Protein AF-A0A3Q8SU80-F1 (afdb_monomer_lite)

Foldseek 3Di:
DVPVVVVVLLVVLVVVVVCCVVVCVLVVVLVVLLPPDPDLLVSLCCQQQNVLLVSQQRNNDCPSLVSSLVSNVVSPDDSVLSSVSNVLNCPLSNCCHPNNVNLVVVCVVVVHDSQVSLLVVLVVCLVSLLVSSLVSQCSSPVHNCSCVPCVVVSNVSSVVSNDRD

pLDDT: mean 81.79, std 7.04, range [54.66, 92.94]

Sequence (165 aa):
MGIWPIMFVIVMALFAYNVTTESGGMKIIQDMLATISTDKRIIVLIIAWGFGGFLESIAGFGTAVAIAAGILIAFGLDPIRASVISLIANTTATAFGAIGLPILTLAEVTNLKQENLSFIVTLQLFVLVLLVPFILVILTEGSIKVVKGVGLITLMSDLAWLFPR

Secondary structure (DSSP, 8-state):
--HHHHHHHHHHHHHHHHHHHHTSHHHHHHHHHHHS-S-HHHHHIIIIIIIHHHHHHHT-TTHHHHHHHHHHHHTT--HHHHHHHHHHHHHHHGGGHHHHHHHHHHHHHHT--HHHHHHHHHHHHHHHHHHHHHHHHHHHHT-GGGGTTTHHHHHHHHHHHHS--

Radius of gyration: 16.75 Å; chains: 1; bounding box: 52×25×42 Å

InterPro domains:
  IPR003804 L-lactate permease [PF02652] (1-159)
  IPR003804 L-lactate permease [PTHR30003] (2-150)

Organism: Lactobacillus helveticus (NCBI:txid1587)

Structure (mmCIF, N/CA/C/O backbone):
data_AF-A0A3Q8SU80-F1
#
_entry.id   AF-A0A3Q8SU80-F1
#
loop_
_atom_site.group_PDB
_atom_site.id
_atom_site.type_symbol
_atom_site.label_atom_id
_atom_site.label_alt_id
_atom_site.label_comp_id
_atom_site.label_asym_id
_atom_site.label_entity_id
_atom_site.label_seq_id
_atom_site.pdbx_PDB_ins_code
_atom_site.Cartn_x
_atom_site.Cartn_y
_atom_site.Cartn_z
_atom_site.occupancy
_atom_site.B_iso_or_equiv
_atom_site.auth_seq_id
_atom_site.auth_comp_id
_atom_site.auth_asym_id
_atom_site.auth_atom_id
_atom_site.pdbx_PDB_model_num
ATOM 1 N N . MET A 1 1 ? 28.372 -5.340 -11.202 1.00 58.69 1 MET A N 1
ATOM 2 C CA . MET A 1 1 ? 28.303 -3.879 -10.965 1.00 58.69 1 MET A CA 1
ATOM 3 C C . MET A 1 1 ? 26.919 -3.371 -10.525 1.00 58.69 1 MET A C 1
ATOM 5 O O . MET A 1 1 ? 26.827 -2.206 -10.177 1.00 58.69 1 MET A O 1
ATOM 9 N N . GLY A 1 2 ? 25.868 -4.207 -10.439 1.00 69.56 2 GLY A N 1
ATOM 10 C CA . GLY A 1 2 ? 24.527 -3.757 -10.010 1.00 69.56 2 GLY A CA 1
ATOM 11 C C . GLY A 1 2 ? 24.296 -3.633 -8.495 1.00 69.56 2 GLY A C 1
ATOM 12 O O . GLY A 1 2 ? 23.437 -2.869 -8.079 1.00 69.56 2 GLY A O 1
ATOM 13 N N . ILE A 1 3 ? 25.079 -4.325 -7.657 1.00 81.19 3 ILE A N 1
ATOM 14 C CA . ILE A 1 3 ? 24.875 -4.328 -6.193 1.00 81.19 3 ILE A CA 1
ATOM 15 C C . ILE A 1 3 ? 25.049 -2.928 -5.593 1.00 81.19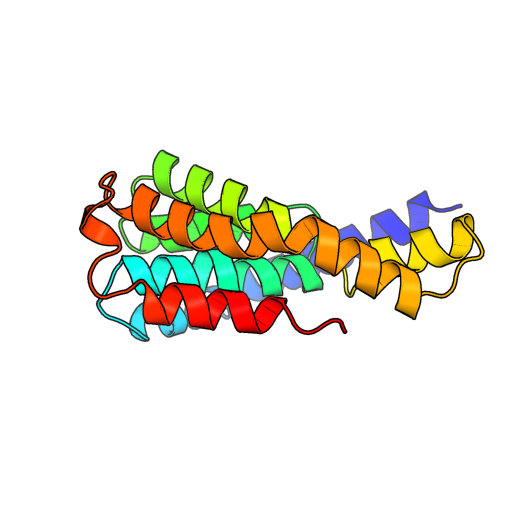 3 ILE A C 1
ATOM 17 O O . ILE A 1 3 ? 24.269 -2.528 -4.740 1.00 81.19 3 ILE A O 1
ATOM 21 N N . TRP A 1 4 ? 26.044 -2.166 -6.052 1.00 84.94 4 TRP A N 1
ATOM 22 C CA . TRP A 1 4 ? 26.344 -0.847 -5.493 1.00 84.94 4 TRP A CA 1
ATOM 23 C C . TRP A 1 4 ? 25.210 0.176 -5.717 1.00 84.94 4 TRP A C 1
ATOM 25 O O . TRP A 1 4 ? 24.750 0.749 -4.729 1.00 84.94 4 TRP A O 1
ATOM 35 N N . PRO A 1 5 ? 24.672 0.356 -6.944 1.00 80.50 5 PRO A N 1
ATOM 36 C CA . PRO A 1 5 ? 23.481 1.180 -7.166 1.00 80.50 5 PRO A CA 1
ATOM 37 C C . PRO A 1 5 ? 22.253 0.719 -6.374 1.00 80.50 5 PRO A C 1
ATOM 39 O O . PRO A 1 5 ? 21.581 1.547 -5.767 1.00 80.50 5 PRO A O 1
ATOM 42 N N . ILE A 1 6 ? 21.979 -0.592 -6.335 1.00 80.62 6 ILE A N 1
ATOM 43 C CA . ILE A 1 6 ? 20.806 -1.141 -5.635 1.00 80.62 6 ILE A CA 1
ATOM 44 C C . ILE A 1 6 ? 20.889 -0.853 -4.133 1.00 80.62 6 ILE A C 1
ATOM 46 O O . ILE A 1 6 ? 19.939 -0.337 -3.549 1.00 80.62 6 ILE A O 1
ATOM 50 N N . MET A 1 7 ? 22.042 -1.122 -3.515 1.00 83.12 7 MET A N 1
ATOM 51 C CA . MET A 1 7 ? 22.261 -0.837 -2.096 1.00 83.12 7 MET A CA 1
ATOM 52 C C . MET A 1 7 ? 22.117 0.655 -1.795 1.00 83.12 7 MET A C 1
ATOM 54 O O . MET A 1 7 ? 21.517 1.015 -0.786 1.00 83.12 7 MET A O 1
ATOM 58 N N . PHE A 1 8 ? 22.614 1.528 -2.673 1.00 84.44 8 PHE A N 1
ATOM 59 C CA . PHE A 1 8 ? 22.501 2.972 -2.486 1.00 84.44 8 PHE A CA 1
ATOM 60 C C . PHE A 1 8 ? 21.045 3.454 -2.560 1.00 84.44 8 PHE A C 1
ATOM 62 O O . PHE A 1 8 ? 20.621 4.226 -1.703 1.00 84.44 8 PHE A O 1
ATOM 69 N N . VAL A 1 9 ? 20.258 2.957 -3.523 1.00 79.25 9 VAL A N 1
ATOM 70 C CA . VAL A 1 9 ? 18.825 3.281 -3.643 1.00 79.25 9 VAL A CA 1
ATOM 71 C C . VAL A 1 9 ? 18.052 2.810 -2.411 1.00 79.25 9 VAL A C 1
ATOM 73 O O . VAL A 1 9 ? 17.302 3.596 -1.839 1.00 79.25 9 VAL A O 1
ATOM 76 N N . ILE A 1 10 ? 18.279 1.574 -1.954 1.00 79.50 10 ILE A N 1
ATOM 77 C CA . ILE A 1 10 ? 17.609 1.028 -0.762 1.00 79.50 10 ILE A CA 1
ATOM 78 C C . ILE A 1 10 ? 17.954 1.857 0.482 1.00 79.50 10 ILE A C 1
ATOM 80 O O . ILE A 1 10 ? 17.061 2.239 1.235 1.00 79.50 10 ILE A O 1
ATOM 84 N N . VAL A 1 11 ? 19.235 2.178 0.691 1.00 84.50 11 VAL A N 1
ATOM 85 C CA . VAL A 1 11 ? 19.674 2.971 1.851 1.00 84.50 11 VAL A CA 1
ATOM 86 C C . VAL A 1 11 ? 19.080 4.378 1.813 1.00 84.50 11 VAL A C 1
ATOM 88 O O . VAL A 1 11 ? 18.591 4.847 2.837 1.00 84.50 11 VAL A O 1
ATOM 91 N N . MET A 1 12 ? 19.074 5.042 0.654 1.00 85.94 12 MET A N 1
ATOM 92 C CA . MET A 1 12 ? 18.498 6.384 0.520 1.00 85.94 12 MET A CA 1
ATOM 93 C C . MET A 1 12 ? 16.976 6.383 0.702 1.00 85.94 12 MET A C 1
ATOM 95 O O . MET A 1 12 ? 16.448 7.280 1.359 1.00 85.94 12 MET A O 1
ATOM 99 N N . ALA A 1 13 ? 16.274 5.366 0.193 1.00 77.00 13 ALA A N 1
ATOM 100 C CA . ALA A 1 13 ? 14.835 5.206 0.389 1.00 77.00 13 ALA A CA 1
ATOM 101 C C . ALA A 1 13 ? 14.486 4.980 1.870 1.00 77.00 13 ALA A C 1
ATOM 103 O O . ALA A 1 13 ? 13.622 5.671 2.412 1.00 77.00 13 ALA A O 1
ATOM 104 N N . LEU A 1 14 ? 15.204 4.079 2.553 1.00 80.00 14 LEU A N 1
ATOM 105 C CA . LEU A 1 14 ? 15.028 3.833 3.989 1.00 80.00 14 LEU A CA 1
ATOM 106 C C . LEU A 1 14 ? 15.397 5.058 4.829 1.00 80.00 14 LEU A C 1
ATOM 108 O O . LEU A 1 14 ? 14.719 5.357 5.808 1.00 80.00 14 LEU A O 1
ATOM 112 N N . PHE A 1 15 ? 16.442 5.791 4.446 1.00 85.25 15 PHE A N 1
ATOM 113 C CA . PHE A 1 15 ? 16.822 7.033 5.110 1.00 85.25 15 PHE A CA 1
ATOM 114 C C . PHE A 1 15 ? 15.719 8.091 4.990 1.00 85.25 15 PHE A C 1
ATOM 116 O O . PHE A 1 15 ? 15.265 8.610 6.007 1.00 85.25 15 PHE A O 1
ATOM 123 N N . ALA A 1 16 ? 15.238 8.369 3.774 1.00 81.88 16 ALA A N 1
ATOM 124 C CA . ALA A 1 16 ? 14.153 9.323 3.546 1.00 81.88 16 ALA A CA 1
ATOM 125 C C . ALA A 1 16 ? 12.873 8.918 4.296 1.00 81.88 16 ALA A C 1
ATOM 127 O O . ALA A 1 16 ? 12.209 9.763 4.903 1.00 81.88 16 ALA A O 1
ATOM 128 N N . TYR A 1 17 ? 12.561 7.620 4.317 1.00 75.25 17 TYR A N 1
ATOM 129 C CA . TYR A 1 17 ? 11.449 7.074 5.085 1.00 75.25 17 TYR A CA 1
ATOM 130 C C . TYR A 1 17 ? 11.612 7.299 6.594 1.00 75.25 17 TYR A C 1
ATOM 132 O O . TYR A 1 17 ? 10.704 7.838 7.233 1.00 75.25 17 TYR A O 1
ATOM 140 N N . ASN A 1 18 ? 12.763 6.936 7.163 1.00 81.00 18 ASN A N 1
ATOM 141 C CA . ASN A 1 18 ? 13.022 7.094 8.592 1.00 81.00 18 ASN A CA 1
ATOM 142 C C . ASN A 1 18 ? 12.977 8.572 8.991 1.00 81.00 18 ASN A C 1
ATOM 144 O O . ASN A 1 18 ? 12.332 8.911 9.974 1.00 81.00 18 ASN A O 1
ATOM 148 N N . VAL A 1 19 ? 13.551 9.470 8.187 1.00 86.88 19 VAL A N 1
ATOM 149 C CA . VAL A 1 19 ? 13.472 10.921 8.423 1.00 86.88 19 VAL A CA 1
ATOM 150 C C . VAL A 1 19 ? 12.023 11.415 8.391 1.00 86.88 19 VAL A C 1
ATOM 152 O O . VAL A 1 19 ? 11.608 12.177 9.264 1.00 86.88 19 VAL A O 1
ATOM 155 N N . THR A 1 20 ? 11.220 10.970 7.423 1.00 79.75 20 THR A N 1
ATOM 156 C CA . THR A 1 20 ? 9.795 11.348 7.320 1.00 79.75 20 THR A CA 1
ATOM 157 C C . THR A 1 20 ? 8.961 10.788 8.480 1.00 79.75 20 THR A C 1
ATOM 159 O O . THR A 1 20 ? 7.971 11.394 8.896 1.00 79.75 20 THR A O 1
ATOM 162 N N . THR A 1 21 ? 9.367 9.644 9.027 1.00 78.81 21 THR A N 1
ATOM 163 C CA . THR A 1 21 ? 8.713 9.004 10.174 1.00 78.81 21 THR A CA 1
ATOM 164 C C . THR A 1 21 ? 9.076 9.706 11.482 1.00 78.81 21 THR A C 1
ATOM 166 O O . THR A 1 21 ? 8.180 10.117 12.216 1.00 78.81 21 THR A O 1
ATOM 169 N N . GLU A 1 22 ? 10.367 9.931 11.732 1.00 84.75 22 GLU A N 1
ATOM 170 C CA . GLU A 1 22 ? 10.882 10.599 12.936 1.00 84.75 22 GLU A CA 1
ATOM 171 C C . GLU A 1 22 ? 10.489 12.083 13.002 1.00 84.75 22 GLU A C 1
ATOM 173 O O . GLU A 1 22 ? 10.208 12.610 14.074 1.00 84.75 22 GLU A O 1
ATOM 178 N N . SER A 1 23 ? 10.381 12.764 11.855 1.00 87.81 23 SER A N 1
ATOM 179 C CA . SER A 1 23 ? 9.853 14.138 11.790 1.00 87.81 23 SER A CA 1
ATOM 180 C C . SER A 1 23 ? 8.350 14.240 12.086 1.00 87.81 23 SER A C 1
ATOM 182 O O . SER A 1 23 ? 7.818 15.346 12.173 1.00 87.81 23 SER A O 1
ATOM 184 N N . GLY A 1 24 ? 7.641 13.112 12.207 1.00 83.06 24 GLY A N 1
ATOM 185 C CA . GLY A 1 24 ? 6.194 13.065 12.416 1.00 83.06 24 GLY A CA 1
ATOM 186 C C . GLY A 1 24 ? 5.361 13.356 11.162 1.00 83.06 24 GLY A C 1
ATOM 187 O O . GLY A 1 24 ? 4.141 13.196 11.201 1.00 83.06 24 GLY A O 1
ATOM 188 N N . GLY A 1 25 ? 5.986 13.717 10.034 1.00 83.56 25 GLY A N 1
ATOM 189 C CA . GLY A 1 25 ? 5.289 14.002 8.775 1.00 83.56 25 GLY A CA 1
ATOM 190 C C . GLY A 1 25 ? 4.482 12.806 8.271 1.00 83.56 25 GLY A C 1
ATOM 191 O O . GLY A 1 25 ? 3.337 12.965 7.850 1.00 83.56 25 GLY A O 1
ATOM 192 N N . MET A 1 26 ? 5.033 11.595 8.412 1.00 77.19 26 MET A N 1
ATOM 193 C CA . MET A 1 26 ? 4.313 10.363 8.096 1.00 77.19 26 MET A CA 1
ATOM 194 C C . MET A 1 26 ? 3.029 10.249 8.927 1.00 77.19 26 MET A C 1
ATOM 196 O O . MET A 1 26 ? 1.970 10.001 8.367 1.00 77.19 26 MET A O 1
ATOM 200 N N . LYS A 1 27 ? 3.080 10.514 10.237 1.00 76.25 27 LYS A N 1
ATOM 201 C CA . LYS A 1 27 ? 1.903 10.439 11.116 1.00 76.25 27 LYS A CA 1
ATOM 202 C C . LYS A 1 27 ? 0.813 11.440 10.723 1.00 76.25 27 LYS A C 1
ATOM 204 O O . LYS A 1 27 ? -0.356 11.081 10.688 1.00 76.25 27 LYS A O 1
ATOM 209 N N . ILE A 1 28 ? 1.196 12.653 10.327 1.00 85.19 28 ILE A N 1
ATOM 210 C CA . ILE A 1 28 ? 0.251 13.661 9.825 1.00 85.19 28 ILE A CA 1
ATOM 211 C C . ILE A 1 28 ? -0.457 13.161 8.555 1.00 85.19 28 ILE A C 1
ATOM 213 O O . ILE A 1 28 ? -1.674 13.288 8.446 1.00 85.19 28 ILE A O 1
ATOM 217 N N . ILE A 1 29 ? 0.272 12.552 7.610 1.00 81.44 29 ILE A N 1
ATOM 218 C CA . ILE A 1 29 ? -0.326 11.958 6.400 1.00 81.44 29 ILE A CA 1
ATOM 219 C C . ILE A 1 29 ? -1.317 10.852 6.778 1.00 81.44 29 ILE A C 1
ATOM 221 O O . ILE A 1 29 ? -2.417 10.802 6.234 1.00 81.44 29 ILE A O 1
ATOM 225 N N . GLN A 1 30 ? -0.953 9.997 7.733 1.00 73.44 30 GLN A N 1
ATOM 226 C CA . GLN A 1 30 ? -1.809 8.911 8.208 1.00 73.44 30 GLN A CA 1
ATOM 227 C C . GLN A 1 30 ? -3.108 9.434 8.827 1.00 73.44 30 GLN A C 1
ATOM 229 O O . GLN A 1 30 ? -4.187 8.983 8.443 1.00 73.44 30 GLN A O 1
ATOM 234 N N . ASP A 1 31 ? -3.013 10.419 9.720 1.00 78.75 31 ASP A N 1
ATOM 235 C CA . ASP A 1 31 ? -4.165 11.028 10.389 1.00 78.75 31 ASP A CA 1
ATOM 236 C C . ASP A 1 31 ? -5.073 11.761 9.383 1.00 78.75 31 ASP A C 1
ATOM 238 O O . ASP A 1 31 ? -6.303 11.682 9.459 1.00 78.75 31 ASP A O 1
ATOM 242 N N . MET A 1 32 ? -4.487 12.417 8.374 1.00 85.44 32 MET A N 1
ATOM 243 C CA . MET A 1 32 ? -5.254 13.019 7.280 1.00 85.44 32 MET A CA 1
ATOM 244 C C . MET A 1 32 ? -5.999 11.961 6.460 1.00 85.44 32 MET A C 1
ATOM 246 O O . MET A 1 32 ? -7.186 12.127 6.206 1.00 85.44 32 MET A O 1
ATOM 250 N N . LEU A 1 33 ? -5.355 10.854 6.080 1.00 80.94 33 LEU A N 1
ATOM 251 C CA . LEU A 1 33 ? -6.008 9.789 5.306 1.00 80.94 33 LEU A CA 1
ATOM 252 C C . LEU A 1 33 ? -7.118 9.089 6.104 1.00 80.94 33 LEU A C 1
ATOM 254 O O . LEU A 1 33 ? -8.166 8.758 5.547 1.00 80.94 33 LEU A O 1
ATOM 258 N N . ALA A 1 34 ? -6.915 8.913 7.410 1.00 71.94 34 ALA A N 1
ATOM 259 C CA . ALA A 1 34 ? -7.885 8.311 8.320 1.00 71.94 34 ALA A CA 1
ATOM 260 C C . ALA A 1 34 ? -9.143 9.172 8.537 1.00 71.94 34 ALA A C 1
ATOM 262 O O . ALA A 1 34 ? -10.184 8.640 8.913 1.00 71.94 34 ALA A O 1
ATOM 263 N N . THR A 1 35 ? -9.075 10.484 8.286 1.00 79.56 35 THR A N 1
ATOM 264 C CA . THR A 1 35 ? -10.210 11.412 8.452 1.00 79.56 35 THR A CA 1
ATOM 265 C C . THR A 1 35 ? -11.026 11.635 7.174 1.00 79.56 35 THR A C 1
ATOM 267 O O . THR A 1 35 ? -12.089 12.250 7.238 1.00 79.56 35 THR A O 1
ATOM 270 N N . ILE A 1 36 ? -10.594 11.099 6.023 1.00 84.31 36 ILE A N 1
ATOM 271 C CA . ILE A 1 36 ? -11.288 11.266 4.728 1.00 84.31 36 ILE A CA 1
ATOM 272 C C . ILE A 1 36 ? -12.671 10.602 4.716 1.00 84.31 36 ILE A C 1
ATOM 274 O O . ILE A 1 36 ? -13.587 11.072 4.040 1.00 84.31 36 ILE A O 1
ATOM 278 N N . SER A 1 37 ? -12.838 9.494 5.435 1.00 83.44 37 SER A N 1
ATOM 279 C CA . SER A 1 37 ? -14.097 8.755 5.479 1.00 83.44 37 SER A CA 1
ATOM 280 C C . SER A 1 37 ? -14.366 8.229 6.881 1.00 83.44 37 SER A C 1
ATOM 282 O O . SER A 1 37 ? -13.454 8.058 7.680 1.00 83.44 37 SER A O 1
ATOM 284 N N . THR A 1 38 ? -15.633 7.952 7.174 1.00 79.62 38 THR A N 1
ATOM 285 C CA . THR A 1 38 ? -16.058 7.240 8.386 1.00 79.62 38 THR A CA 1
ATOM 286 C C . THR A 1 38 ? -16.238 5.740 8.141 1.00 79.62 38 THR A C 1
ATOM 288 O O . THR A 1 38 ? -16.372 4.968 9.091 1.00 79.62 38 THR A O 1
ATOM 291 N N . ASP A 1 39 ? -16.230 5.306 6.877 1.00 83.75 39 ASP A N 1
ATOM 292 C CA . ASP A 1 39 ? -16.430 3.913 6.494 1.00 83.75 39 ASP A CA 1
ATOM 293 C C . ASP A 1 39 ? -15.096 3.156 6.453 1.00 83.75 39 ASP A C 1
ATOM 295 O O . ASP A 1 39 ? -14.226 3.434 5.623 1.00 83.75 39 ASP A O 1
ATOM 299 N N . LYS A 1 40 ? -14.960 2.140 7.316 1.00 82.12 40 LYS A N 1
ATOM 300 C CA . LYS A 1 40 ? -13.766 1.280 7.402 1.00 82.12 40 LYS A CA 1
ATOM 301 C C . LYS A 1 40 ? -13.379 0.662 6.057 1.00 82.12 40 LYS A C 1
ATOM 303 O O . LYS A 1 40 ? -12.193 0.489 5.790 1.00 82.12 40 LYS A O 1
ATOM 308 N N . ARG A 1 41 ? -14.354 0.357 5.198 1.00 85.94 41 ARG A N 1
ATOM 309 C CA . ARG A 1 41 ? -14.136 -0.258 3.878 1.00 85.94 41 ARG A CA 1
ATOM 310 C C . ARG A 1 41 ? -13.439 0.713 2.935 1.00 85.94 41 ARG A C 1
ATOM 312 O O . ARG A 1 41 ? -12.489 0.345 2.252 1.00 85.94 41 ARG A O 1
ATOM 319 N N . ILE A 1 42 ? -13.894 1.964 2.930 1.00 85.81 42 ILE A N 1
ATOM 320 C CA . ILE A 1 42 ? -13.318 3.028 2.103 1.00 85.81 42 ILE A CA 1
ATOM 321 C C . ILE A 1 42 ? -11.915 3.371 2.609 1.00 85.81 42 ILE A C 1
ATOM 323 O O . ILE A 1 42 ? -11.003 3.545 1.811 1.00 85.81 42 ILE A O 1
ATOM 327 N N . ILE A 1 43 ? -11.713 3.385 3.925 1.00 87.94 43 ILE A N 1
ATOM 328 C CA . ILE A 1 43 ? -10.409 3.653 4.545 1.00 87.94 43 ILE A CA 1
ATOM 329 C C . ILE A 1 43 ? -9.386 2.571 4.193 1.00 87.94 43 ILE A C 1
ATOM 331 O O . ILE A 1 43 ? -8.251 2.896 3.852 1.00 87.94 43 ILE A O 1
ATOM 335 N N . VAL A 1 44 ? -9.794 1.298 4.182 1.00 89.62 44 VAL A N 1
ATOM 336 C CA . VAL A 1 44 ? -8.949 0.199 3.694 1.00 89.62 44 VAL A CA 1
ATOM 337 C C . VAL A 1 44 ? -8.541 0.412 2.237 1.00 89.62 44 VAL A C 1
ATOM 339 O O . VAL A 1 44 ? -7.368 0.245 1.914 1.00 89.62 44 VAL A O 1
ATOM 342 N N . LEU A 1 45 ? -9.460 0.832 1.365 1.00 89.88 45 LEU A N 1
ATOM 343 C CA . LEU A 1 45 ? -9.128 1.139 -0.030 1.00 89.88 45 LEU A CA 1
ATOM 344 C C . LEU A 1 45 ? -8.182 2.345 -0.139 1.00 89.88 45 LEU A C 1
ATOM 346 O O . LEU A 1 45 ? -7.192 2.296 -0.861 1.00 89.88 45 LEU A O 1
ATOM 350 N N . ILE A 1 46 ? -8.426 3.416 0.611 1.00 89.12 46 ILE A N 1
ATOM 351 C CA . ILE A 1 46 ? -7.565 4.604 0.584 1.00 89.12 46 ILE A CA 1
ATOM 352 C C . ILE A 1 46 ? -6.148 4.260 1.059 1.00 89.12 46 ILE A C 1
ATOM 354 O O . ILE A 1 46 ? -5.181 4.657 0.413 1.00 89.12 46 ILE A O 1
ATOM 358 N N . ILE A 1 47 ? -6.015 3.513 2.157 1.00 90.06 47 ILE A N 1
ATOM 359 C CA . ILE A 1 47 ? -4.719 3.233 2.784 1.00 90.06 47 ILE A CA 1
ATOM 360 C C . ILE A 1 47 ? -3.995 2.077 2.100 1.00 90.06 47 ILE A C 1
ATOM 362 O O . ILE A 1 47 ? -2.856 2.245 1.681 1.00 90.06 47 ILE A O 1
ATOM 366 N N . ALA A 1 48 ? -4.612 0.900 2.000 1.00 90.12 48 ALA A N 1
ATOM 367 C CA . ALA A 1 48 ? -3.922 -0.288 1.503 1.00 90.12 48 ALA A CA 1
ATOM 368 C C . ALA A 1 48 ? -3.784 -0.273 -0.021 1.00 90.12 48 ALA A C 1
ATOM 370 O O . ALA A 1 48 ? -2.723 -0.608 -0.539 1.00 90.12 48 ALA A O 1
ATOM 371 N N . TRP A 1 49 ? -4.835 0.138 -0.737 1.00 89.88 49 TRP A N 1
ATOM 372 C CA . TRP A 1 49 ? -4.845 0.118 -2.200 1.00 89.88 49 TRP A CA 1
ATOM 373 C C . TRP A 1 49 ? -4.253 1.393 -2.810 1.00 89.88 49 TRP A C 1
ATOM 375 O O . TRP A 1 49 ? -3.339 1.325 -3.628 1.00 89.88 49 TRP A O 1
ATOM 385 N N . GLY A 1 50 ? -4.732 2.565 -2.388 1.00 87.75 50 GLY A N 1
ATOM 386 C CA . GLY A 1 50 ? -4.272 3.852 -2.914 1.00 87.75 50 GLY A CA 1
ATOM 387 C C . GLY A 1 50 ? -2.889 4.249 -2.394 1.00 87.75 50 GLY A C 1
ATOM 388 O O . GLY A 1 50 ? -1.910 4.282 -3.139 1.00 87.75 50 GLY A O 1
ATOM 389 N N . PHE A 1 51 ? -2.807 4.558 -1.100 1.00 87.56 51 PHE A N 1
ATOM 390 C CA . PHE A 1 51 ? -1.586 5.042 -0.459 1.00 87.56 51 PHE A CA 1
ATOM 391 C C . PHE A 1 51 ? -0.482 3.979 -0.424 1.00 87.56 51 PHE A C 1
ATOM 393 O O . PHE A 1 51 ? 0.674 4.293 -0.694 1.00 87.56 51 PHE A O 1
ATOM 400 N N . GLY A 1 52 ? -0.835 2.717 -0.170 1.00 88.50 52 GLY A N 1
ATOM 401 C 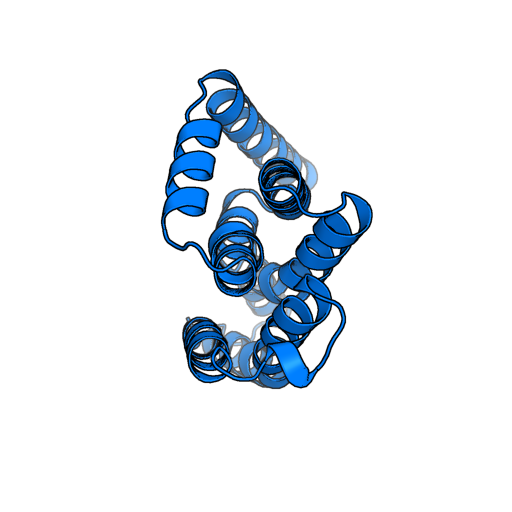CA . GLY A 1 52 ? 0.086 1.584 -0.228 1.00 88.50 52 GLY A CA 1
ATOM 402 C C . GLY A 1 52 ? 0.718 1.429 -1.612 1.00 88.50 52 GLY A C 1
ATOM 403 O O . GLY A 1 52 ? 1.940 1.373 -1.718 1.00 88.50 52 GLY A O 1
ATOM 404 N N . GLY A 1 53 ? -0.078 1.465 -2.685 1.00 86.75 53 GLY A N 1
ATOM 405 C CA . GLY A 1 53 ? 0.452 1.400 -4.051 1.00 86.75 53 GLY A CA 1
ATOM 406 C C . GLY A 1 53 ? 1.336 2.597 -4.426 1.00 86.75 53 GLY A C 1
ATOM 407 O O . GLY A 1 53 ? 2.373 2.436 -5.077 1.00 86.75 53 GLY A O 1
ATOM 408 N N . PHE A 1 54 ? 0.978 3.797 -3.962 1.00 85.25 54 PHE A N 1
ATOM 409 C CA . PHE A 1 54 ? 1.814 4.992 -4.104 1.00 85.25 54 PHE A CA 1
ATOM 410 C C . PHE A 1 54 ? 3.162 4.841 -3.385 1.00 85.25 54 PHE A C 1
ATOM 412 O O . PHE A 1 54 ? 4.211 5.105 -3.974 1.00 85.25 54 PHE A O 1
ATOM 419 N N . LEU A 1 55 ? 3.153 4.370 -2.136 1.00 83.94 55 LEU A N 1
ATOM 420 C CA . LEU A 1 55 ? 4.376 4.137 -1.371 1.00 83.94 55 LEU A CA 1
ATOM 421 C C . LEU A 1 55 ? 5.248 3.043 -1.988 1.00 83.94 55 LEU A C 1
ATOM 423 O O . LEU A 1 55 ? 6.466 3.196 -2.002 1.00 83.94 55 LEU A O 1
ATOM 427 N N . GLU A 1 56 ? 4.662 1.977 -2.534 1.00 84.88 56 GLU A N 1
ATOM 428 C CA . GLU A 1 56 ? 5.429 0.923 -3.211 1.00 84.88 56 GLU A CA 1
ATOM 429 C C . GLU A 1 56 ? 6.122 1.470 -4.467 1.00 84.88 56 GLU A C 1
ATOM 431 O O . GLU A 1 56 ? 7.246 1.091 -4.792 1.00 84.88 56 GLU A O 1
ATOM 436 N N . SER A 1 57 ? 5.493 2.436 -5.139 1.00 79.50 57 SER A N 1
ATOM 437 C CA . SER A 1 57 ? 6.071 3.093 -6.312 1.00 79.50 57 SER A CA 1
ATOM 438 C C . SER A 1 57 ? 7.268 3.993 -5.973 1.00 79.50 57 SER A C 1
ATOM 440 O O . SER A 1 57 ? 8.138 4.159 -6.824 1.00 79.50 57 SER A O 1
ATOM 442 N N . ILE A 1 58 ? 7.332 4.552 -4.756 1.00 76.62 58 ILE A N 1
ATOM 443 C CA . ILE A 1 58 ? 8.395 5.480 -4.318 1.00 76.62 58 ILE A CA 1
ATOM 444 C C . ILE A 1 58 ? 9.489 4.778 -3.511 1.00 76.62 58 ILE A C 1
ATOM 446 O O . ILE A 1 58 ? 10.672 4.978 -3.775 1.00 76.62 58 ILE A O 1
ATOM 450 N N . ALA A 1 59 ? 9.105 4.004 -2.497 1.00 76.69 59 ALA A N 1
ATOM 451 C CA . ALA A 1 59 ? 10.034 3.353 -1.577 1.00 76.69 59 ALA A CA 1
ATOM 452 C C . ALA A 1 59 ? 10.457 1.966 -2.076 1.00 76.69 59 ALA A C 1
ATOM 454 O O . ALA A 1 59 ? 11.620 1.587 -1.937 1.00 76.69 59 ALA A O 1
ATOM 455 N N . GLY A 1 60 ? 9.512 1.220 -2.657 1.00 73.88 60 GLY A N 1
ATOM 456 C CA . GLY A 1 60 ? 9.693 -0.169 -3.062 1.00 73.88 60 GLY A CA 1
ATOM 457 C C . GLY A 1 60 ? 10.032 -1.124 -1.910 1.00 73.88 60 GLY A C 1
ATOM 458 O O . GLY A 1 60 ? 10.054 -0.771 -0.723 1.00 73.88 60 GLY A O 1
ATOM 459 N N . PHE A 1 61 ? 10.328 -2.367 -2.295 1.00 73.38 61 PHE A N 1
ATOM 460 C CA . PHE A 1 61 ? 10.894 -3.408 -1.430 1.00 73.38 61 PHE A CA 1
ATOM 461 C C . PHE A 1 61 ? 10.022 -3.788 -0.218 1.00 73.38 61 PHE A C 1
ATOM 463 O O . PHE A 1 61 ? 10.541 -4.221 0.809 1.00 73.38 61 PHE A O 1
ATOM 470 N N . GLY A 1 62 ? 8.695 -3.645 -0.321 1.00 74.56 62 GLY A N 1
ATOM 471 C CA . GLY A 1 62 ? 7.756 -4.066 0.727 1.00 74.56 62 GLY A CA 1
ATOM 472 C C . GLY A 1 62 ? 7.640 -3.106 1.915 1.00 74.56 62 GLY A C 1
ATOM 473 O O . GLY A 1 62 ? 6.866 -3.367 2.838 1.00 74.56 62 GLY A O 1
ATOM 474 N N . THR A 1 63 ? 8.335 -1.966 1.879 1.00 81.00 63 THR A N 1
ATOM 475 C CA . THR A 1 63 ? 8.213 -0.896 2.885 1.00 81.00 63 THR A CA 1
ATOM 476 C C . THR A 1 63 ? 6.768 -0.391 2.978 1.00 81.00 63 THR A C 1
ATOM 478 O O . THR A 1 63 ? 6.251 -0.145 4.069 1.00 81.00 63 THR A O 1
ATOM 481 N N . ALA A 1 64 ? 6.073 -0.318 1.839 1.00 83.94 64 ALA A N 1
ATOM 482 C CA . ALA A 1 64 ? 4.680 0.105 1.760 1.00 83.94 64 ALA A CA 1
ATOM 483 C C . ALA A 1 64 ? 3.724 -0.796 2.555 1.00 83.94 64 ALA A C 1
ATOM 485 O O . ALA A 1 64 ? 2.801 -0.299 3.203 1.00 83.94 64 ALA A O 1
ATOM 486 N N . VAL A 1 65 ? 3.971 -2.111 2.559 1.00 87.56 65 VAL A N 1
ATOM 487 C CA . VAL A 1 65 ? 3.143 -3.096 3.273 1.00 87.56 65 VAL A CA 1
ATOM 488 C C . VAL A 1 65 ? 3.178 -2.838 4.773 1.00 87.56 65 VAL A C 1
ATOM 490 O O . VAL A 1 65 ? 2.127 -2.797 5.414 1.00 87.56 65 VAL A O 1
ATOM 493 N N . ALA A 1 66 ? 4.379 -2.648 5.327 1.00 85.88 66 ALA A N 1
ATOM 494 C CA . ALA A 1 66 ? 4.570 -2.428 6.756 1.00 85.88 66 ALA A CA 1
ATOM 495 C C . ALA A 1 66 ? 3.869 -1.145 7.223 1.00 85.88 66 ALA A C 1
ATOM 497 O O . ALA A 1 66 ? 3.185 -1.146 8.247 1.00 85.88 66 ALA A O 1
ATOM 498 N N . ILE A 1 67 ? 3.980 -0.072 6.434 1.00 84.19 67 ILE A N 1
ATOM 499 C CA . ILE A 1 67 ? 3.352 1.216 6.739 1.00 84.19 67 ILE A CA 1
ATOM 500 C C . ILE A 1 67 ? 1.831 1.097 6.663 1.00 84.19 67 ILE A C 1
ATOM 502 O O . ILE A 1 67 ? 1.152 1.392 7.643 1.00 84.19 67 ILE A O 1
ATOM 506 N N . ALA A 1 68 ? 1.287 0.626 5.537 1.00 88.88 68 ALA A N 1
ATOM 507 C CA . ALA A 1 68 ? -0.156 0.485 5.360 1.00 88.88 68 ALA A CA 1
ATOM 508 C C . ALA A 1 68 ? -0.775 -0.400 6.454 1.00 88.88 68 ALA A C 1
ATOM 510 O O . ALA A 1 68 ? -1.806 -0.044 7.024 1.00 88.88 68 ALA A O 1
ATOM 511 N N . ALA A 1 69 ? -0.117 -1.511 6.814 1.00 89.25 69 ALA A N 1
ATOM 512 C CA . ALA A 1 69 ? -0.558 -2.370 7.910 1.00 89.25 69 ALA A CA 1
ATOM 513 C C . ALA A 1 69 ? -0.550 -1.632 9.259 1.00 89.25 69 ALA A C 1
ATOM 515 O O . ALA A 1 69 ? -1.543 -1.686 9.980 1.00 89.25 69 ALA A O 1
ATOM 516 N N . GLY A 1 70 ? 0.521 -0.897 9.579 1.00 85.75 70 GLY A N 1
ATOM 517 C CA . GLY A 1 70 ? 0.614 -0.107 10.810 1.00 85.75 70 GLY A CA 1
ATOM 518 C C . GLY A 1 70 ? -0.498 0.938 10.942 1.00 85.75 70 GLY A C 1
ATOM 519 O O . GLY A 1 70 ? -1.088 1.079 12.013 1.00 85.75 70 GLY A O 1
ATOM 520 N N . ILE A 1 71 ? -0.850 1.610 9.842 1.00 86.12 71 ILE A N 1
ATOM 521 C CA . ILE A 1 71 ? -1.937 2.600 9.817 1.00 86.12 71 ILE A CA 1
ATOM 522 C C . ILE A 1 71 ? -3.284 1.928 10.067 1.00 86.12 71 ILE A C 1
ATOM 524 O O . ILE A 1 71 ? -4.073 2.397 10.884 1.00 86.12 71 ILE A O 1
ATOM 528 N N . LEU A 1 72 ? -3.550 0.811 9.389 1.00 87.88 72 LEU A N 1
ATOM 529 C CA . LEU A 1 72 ? -4.793 0.066 9.573 1.00 87.88 72 LEU A CA 1
ATOM 530 C C . LEU A 1 72 ? -4.942 -0.449 11.012 1.00 87.88 72 LEU A C 1
ATOM 532 O O . LEU A 1 72 ? -6.045 -0.415 11.559 1.00 87.88 72 LEU A O 1
ATOM 536 N N . ILE A 1 73 ? -3.841 -0.866 11.644 1.00 86.19 73 ILE A N 1
ATOM 537 C CA . ILE A 1 73 ? -3.811 -1.252 13.062 1.00 86.19 73 ILE A CA 1
ATOM 538 C C . ILE A 1 73 ? -4.142 -0.056 13.956 1.00 86.19 73 ILE A C 1
ATOM 540 O O . ILE A 1 73 ? -4.995 -0.171 14.836 1.00 86.19 73 ILE A O 1
ATOM 544 N N . ALA A 1 74 ? -3.526 1.104 13.710 1.00 79.75 74 ALA A N 1
ATOM 545 C CA . ALA A 1 74 ? -3.826 2.335 14.443 1.00 79.75 74 ALA A CA 1
ATOM 546 C C . ALA A 1 74 ? -5.294 2.772 14.274 1.00 79.75 74 ALA A C 1
ATOM 548 O O . ALA A 1 74 ? -5.887 3.329 15.196 1.00 79.75 74 ALA A O 1
ATOM 549 N N . PHE A 1 75 ? -5.902 2.448 13.130 1.00 77.75 75 PHE A N 1
ATOM 550 C CA . PHE A 1 75 ? -7.314 2.687 12.834 1.00 77.75 75 PHE A CA 1
ATOM 551 C C . PHE A 1 75 ? -8.274 1.637 13.447 1.00 77.75 75 PHE A C 1
ATOM 553 O O . PHE A 1 75 ? -9.495 1.703 13.279 1.00 77.75 75 PHE A O 1
ATOM 560 N N . GLY A 1 76 ? -7.748 0.656 14.186 1.00 80.88 76 GLY A N 1
ATOM 561 C CA . GLY A 1 76 ? -8.539 -0.331 14.922 1.00 80.88 76 GLY A CA 1
ATOM 562 C C . GLY A 1 76 ? -8.911 -1.583 14.125 1.00 80.88 76 GLY A C 1
ATOM 563 O O . GLY A 1 76 ? -9.881 -2.260 14.482 1.00 80.88 76 GLY A O 1
ATOM 564 N N . LEU A 1 77 ? -8.184 -1.902 13.047 1.00 85.12 77 LEU A N 1
ATOM 565 C CA . LEU A 1 77 ? -8.215 -3.246 12.466 1.00 85.12 77 LEU A CA 1
ATOM 566 C C . LEU A 1 77 ? -7.334 -4.195 13.286 1.00 85.12 77 LEU A C 1
ATOM 568 O O . LEU A 1 77 ? -6.301 -3.813 13.827 1.00 85.12 77 LEU A O 1
ATOM 572 N N . ASP A 1 78 ? -7.741 -5.462 13.334 1.00 89.81 78 ASP A N 1
ATOM 573 C CA . ASP A 1 78 ? -6.928 -6.524 13.921 1.00 89.81 78 ASP A CA 1
ATOM 574 C C . ASP A 1 78 ? -5.553 -6.621 13.217 1.00 89.81 78 ASP A C 1
ATOM 576 O O . ASP A 1 78 ? -5.520 -6.588 11.981 1.00 89.81 78 ASP A O 1
ATOM 580 N N . PRO A 1 79 ? -4.429 -6.768 13.949 1.00 88.31 79 PRO A N 1
ATOM 581 C CA . PRO A 1 79 ? -3.087 -6.815 13.364 1.00 88.31 79 PRO A CA 1
ATOM 582 C C . PRO A 1 79 ? -2.880 -7.863 12.278 1.00 88.31 79 PRO A C 1
ATOM 584 O O . PRO A 1 79 ? -2.212 -7.588 11.276 1.00 88.31 79 PRO A O 1
ATOM 587 N N . ILE A 1 80 ? -3.472 -9.049 12.431 1.00 92.38 80 ILE A N 1
ATOM 588 C CA . ILE A 1 80 ? -3.350 -10.116 11.437 1.00 92.38 80 ILE A CA 1
ATOM 589 C C . ILE A 1 80 ? -4.141 -9.718 10.194 1.00 92.38 80 ILE A C 1
ATOM 591 O O . ILE A 1 80 ? -3.622 -9.777 9.079 1.00 92.38 80 ILE A O 1
ATOM 595 N N . ARG A 1 81 ? -5.376 -9.239 10.375 1.00 89.81 81 ARG A N 1
ATOM 596 C CA . ARG A 1 81 ? -6.226 -8.799 9.262 1.00 89.81 81 ARG A CA 1
ATOM 597 C C . ARG A 1 81 ? -5.616 -7.624 8.497 1.00 89.81 81 ARG A C 1
ATOM 599 O O . ARG A 1 81 ? -5.587 -7.663 7.272 1.00 89.81 81 ARG A O 1
ATOM 606 N N . ALA A 1 82 ? -5.106 -6.616 9.199 1.00 90.19 82 ALA A N 1
ATOM 607 C CA . ALA A 1 82 ? -4.428 -5.466 8.606 1.00 90.19 82 ALA A CA 1
ATOM 608 C C . ALA A 1 82 ? -3.206 -5.890 7.781 1.00 90.19 82 ALA A C 1
ATOM 610 O O . ALA A 1 82 ? -3.049 -5.455 6.643 1.00 90.19 82 ALA A O 1
ATOM 611 N N . SER A 1 83 ? -2.384 -6.796 8.316 1.00 91.69 83 SER A N 1
ATOM 612 C CA . SER A 1 83 ? -1.208 -7.313 7.608 1.00 91.69 83 SER A CA 1
ATOM 613 C C . SER A 1 83 ? -1.592 -8.084 6.343 1.00 91.69 83 SER A C 1
ATOM 615 O O . SER A 1 83 ? -1.000 -7.872 5.288 1.00 91.69 83 SER A O 1
ATOM 617 N N . VAL A 1 84 ? -2.619 -8.938 6.418 1.00 92.94 84 VAL A N 1
ATOM 618 C CA . VAL A 1 84 ? -3.121 -9.703 5.265 1.00 92.94 84 VAL A CA 1
ATOM 619 C C . VAL A 1 84 ? -3.689 -8.778 4.187 1.00 92.94 84 VAL A C 1
ATOM 621 O O . VAL A 1 84 ? -3.364 -8.945 3.014 1.00 92.94 84 VAL A O 1
ATOM 624 N N . ILE A 1 85 ? -4.493 -7.784 4.573 1.00 92.19 85 ILE A N 1
ATOM 625 C CA . ILE A 1 85 ? -5.046 -6.779 3.654 1.00 92.19 85 ILE A CA 1
ATOM 626 C C . ILE A 1 85 ? -3.911 -6.037 2.937 1.00 92.19 85 ILE A C 1
ATOM 628 O O . ILE A 1 85 ? -3.920 -5.963 1.710 1.00 92.19 85 ILE A O 1
ATOM 632 N N . SER A 1 86 ? -2.906 -5.552 3.669 1.00 91.44 86 SER A N 1
ATOM 633 C CA . SER A 1 86 ? -1.768 -4.838 3.079 1.00 91.44 86 SER A CA 1
ATOM 634 C C . SER A 1 86 ? -0.913 -5.719 2.163 1.00 91.44 86 SER A C 1
ATOM 636 O O . SER A 1 86 ? -0.464 -5.256 1.117 1.00 91.44 86 SER A O 1
ATOM 638 N N . LEU A 1 87 ? -0.709 -6.996 2.506 1.00 90.88 87 LEU A N 1
ATOM 639 C CA . LEU A 1 87 ? 0.030 -7.947 1.665 1.00 90.88 87 LEU A CA 1
ATOM 640 C C . LEU A 1 87 ? -0.695 -8.235 0.346 1.00 90.88 87 LEU A C 1
ATOM 642 O O . LEU A 1 87 ? -0.082 -8.217 -0.722 1.00 90.88 87 LEU A O 1
ATOM 646 N N . ILE A 1 88 ? -2.006 -8.478 0.414 1.00 91.44 88 ILE A N 1
ATOM 647 C CA . ILE A 1 88 ? -2.822 -8.739 -0.775 1.00 91.44 88 ILE A CA 1
ATOM 648 C C . ILE A 1 88 ? -2.864 -7.492 -1.663 1.00 91.44 88 ILE A C 1
ATOM 650 O O . ILE A 1 88 ? -2.653 -7.602 -2.870 1.00 91.44 88 ILE A O 1
ATOM 654 N N . ALA A 1 89 ? -3.063 -6.310 -1.073 1.00 90.06 89 ALA A N 1
ATOM 655 C CA . ALA A 1 89 ? -3.086 -5.048 -1.807 1.00 90.06 89 ALA A CA 1
ATOM 656 C C . ALA A 1 89 ? -1.771 -4.778 -2.557 1.00 90.06 89 ALA A C 1
ATOM 658 O O . ALA A 1 89 ? -1.794 -4.294 -3.684 1.00 90.06 89 ALA A O 1
ATOM 659 N N . ASN A 1 90 ? -0.625 -5.145 -1.974 1.00 88.88 90 ASN A N 1
ATOM 660 C CA . ASN A 1 90 ? 0.673 -4.906 -2.602 1.00 88.88 90 ASN A CA 1
ATOM 661 C C . ASN A 1 90 ? 0.935 -5.783 -3.838 1.00 88.88 90 ASN A C 1
ATOM 663 O O . ASN A 1 90 ? 1.735 -5.411 -4.689 1.00 88.88 90 ASN A O 1
ATOM 667 N N . THR A 1 91 ? 0.247 -6.921 -3.978 1.00 84.31 91 THR A N 1
ATOM 668 C CA . THR A 1 91 ? 0.521 -7.907 -5.043 1.00 84.31 91 THR A CA 1
ATOM 669 C C . THR A 1 91 ? 0.368 -7.321 -6.453 1.00 84.31 91 THR A C 1
ATOM 671 O O . THR A 1 91 ? 1.106 -7.690 -7.363 1.00 84.31 91 THR A O 1
ATOM 674 N N . THR A 1 92 ? -0.572 -6.395 -6.650 1.00 79.62 92 THR A N 1
ATOM 675 C CA . THR A 1 92 ? -0.784 -5.705 -7.934 1.00 79.62 92 THR A CA 1
ATOM 676 C C . THR A 1 92 ? 0.141 -4.502 -8.106 1.00 79.62 92 THR A C 1
ATOM 678 O O . THR A 1 92 ? 0.605 -4.243 -9.215 1.00 79.62 92 THR A O 1
ATOM 681 N N . ALA A 1 93 ? 0.447 -3.791 -7.018 1.00 77.25 93 ALA A N 1
ATOM 682 C CA . ALA A 1 93 ? 1.279 -2.592 -7.041 1.00 77.25 93 ALA A CA 1
ATOM 683 C C . ALA A 1 93 ? 2.731 -2.878 -7.447 1.00 77.25 93 ALA A C 1
ATOM 685 O O . ALA A 1 93 ? 3.337 -2.080 -8.162 1.00 77.25 93 ALA A O 1
ATOM 686 N N . THR A 1 94 ? 3.280 -4.033 -7.057 1.00 76.31 94 THR A N 1
ATOM 687 C CA . THR A 1 94 ? 4.694 -4.365 -7.297 1.00 76.31 94 THR A CA 1
ATOM 688 C C . THR A 1 94 ? 5.058 -4.419 -8.786 1.00 76.31 94 THR A C 1
ATOM 690 O O . THR A 1 94 ? 6.189 -4.100 -9.147 1.00 76.31 94 THR A O 1
ATOM 693 N N . ALA A 1 95 ? 4.115 -4.759 -9.673 1.00 74.62 95 ALA A N 1
ATOM 694 C CA . ALA A 1 95 ? 4.365 -4.794 -11.119 1.00 74.62 95 ALA A CA 1
ATOM 695 C C . ALA A 1 95 ? 4.718 -3.415 -11.708 1.00 74.62 95 ALA A C 1
ATOM 697 O O . ALA A 1 95 ? 5.462 -3.328 -12.684 1.00 74.62 95 ALA A O 1
ATOM 698 N N . PHE A 1 96 ? 4.220 -2.347 -11.081 1.00 74.31 96 PHE A N 1
ATOM 699 C CA . PHE A 1 96 ? 4.473 -0.953 -11.450 1.00 74.31 96 PHE A CA 1
ATOM 700 C C . PHE A 1 96 ? 5.417 -0.245 -10.462 1.00 74.31 96 PHE A C 1
ATOM 702 O O . PHE A 1 96 ? 5.619 0.968 -10.549 1.00 74.31 96 PHE A O 1
ATOM 709 N N . GLY A 1 97 ? 6.005 -0.999 -9.528 1.00 74.56 97 GLY A N 1
ATOM 710 C CA . GLY A 1 97 ? 6.863 -0.482 -8.468 1.00 74.56 97 GLY A CA 1
ATOM 711 C C . GLY A 1 97 ? 8.117 0.221 -8.993 1.00 74.56 97 GLY A C 1
ATOM 712 O O . GLY A 1 97 ? 8.541 0.016 -10.134 1.00 74.56 97 GLY A O 1
ATOM 713 N N . ALA A 1 98 ? 8.712 1.061 -8.141 1.00 73.00 98 ALA A N 1
ATOM 714 C CA . ALA A 1 98 ? 9.905 1.849 -8.462 1.00 73.00 98 ALA A CA 1
ATOM 715 C C . ALA A 1 98 ? 9.785 2.636 -9.786 1.00 73.00 98 ALA A C 1
ATOM 717 O O . ALA A 1 98 ? 10.714 2.663 -10.590 1.00 73.00 98 ALA A O 1
ATOM 718 N N . ILE A 1 99 ? 8.627 3.268 -10.022 1.00 75.19 99 ILE A N 1
ATOM 719 C CA . ILE A 1 99 ? 8.361 4.077 -11.226 1.00 75.19 99 ILE A CA 1
ATOM 720 C C . ILE A 1 99 ? 8.476 3.224 -12.512 1.00 75.19 99 ILE A C 1
ATOM 722 O O . ILE A 1 99 ? 9.083 3.619 -13.504 1.00 75.19 99 ILE A O 1
ATOM 726 N N . GLY A 1 100 ? 7.918 2.008 -12.498 1.00 76.69 100 GLY A N 1
ATOM 727 C CA . GLY A 1 100 ? 7.899 1.132 -13.674 1.00 76.69 100 GLY A CA 1
ATOM 728 C C . GLY A 1 100 ? 9.243 0.480 -14.017 1.00 76.69 100 GLY A C 1
ATOM 729 O O . GLY A 1 100 ? 9.391 -0.062 -15.114 1.00 76.69 100 GLY A O 1
ATOM 730 N N . LEU A 1 101 ? 10.206 0.474 -13.087 1.00 81.50 101 LEU A N 1
ATOM 731 C CA . LE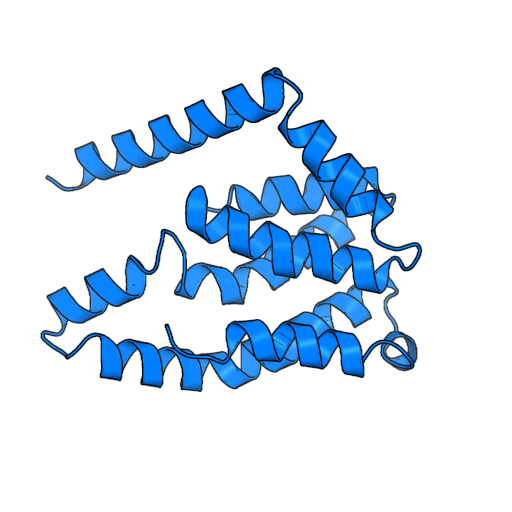U A 1 101 ? 11.511 -0.173 -13.267 1.00 81.50 101 LEU A CA 1
ATOM 732 C C . LEU A 1 101 ? 11.420 -1.627 -13.770 1.00 81.50 101 LEU A C 1
ATOM 734 O O . LEU A 1 101 ? 12.215 -1.985 -14.642 1.00 81.50 101 LEU A O 1
ATOM 738 N N . PRO A 1 102 ? 10.478 -2.474 -13.291 1.00 82.25 102 PRO A N 1
ATOM 739 C CA . PRO A 1 102 ? 10.327 -3.833 -13.804 1.00 82.25 102 PRO A CA 1
ATOM 740 C C . PRO A 1 102 ? 10.003 -3.872 -15.300 1.00 82.25 102 PRO A C 1
ATOM 742 O O . PRO A 1 102 ? 10.573 -4.682 -16.025 1.00 82.25 102 PRO A O 1
ATOM 745 N N . ILE A 1 103 ? 9.136 -2.972 -15.775 1.00 84.38 103 ILE A N 1
ATOM 746 C CA . ILE A 1 103 ? 8.737 -2.903 -17.186 1.00 84.38 103 ILE A CA 1
ATOM 747 C C . ILE A 1 103 ? 9.880 -2.345 -18.039 1.00 84.38 103 ILE A C 1
ATOM 749 O O . ILE A 1 103 ? 10.170 -2.897 -19.099 1.00 84.38 103 ILE A O 1
ATOM 753 N N . LEU A 1 104 ? 10.560 -1.299 -17.557 1.00 85.81 104 LEU A N 1
ATOM 754 C CA . LEU A 1 104 ? 11.735 -0.718 -18.214 1.00 85.81 104 LEU A CA 1
ATOM 755 C C . LEU A 1 104 ? 12.842 -1.762 -18.391 1.00 85.81 104 LEU A C 1
ATOM 757 O O . LEU A 1 104 ? 13.299 -2.007 -19.505 1.00 85.81 104 LEU A O 1
ATOM 761 N N . THR A 1 105 ? 13.202 -2.445 -17.303 1.00 86.19 105 THR A N 1
ATOM 762 C CA . THR A 1 105 ? 14.240 -3.484 -17.318 1.00 86.19 105 THR A CA 1
ATOM 763 C C . THR A 1 105 ? 13.835 -4.646 -18.226 1.00 86.19 105 THR A C 1
ATOM 765 O O . THR A 1 105 ? 14.662 -5.174 -18.966 1.00 86.19 105 THR A O 1
ATOM 768 N N . LEU A 1 106 ? 12.555 -5.041 -18.212 1.00 85.06 106 LEU A N 1
ATOM 769 C CA . LEU A 1 106 ? 12.042 -6.104 -19.073 1.00 85.06 106 LEU A CA 1
ATOM 770 C C . LEU A 1 106 ? 12.117 -5.724 -20.559 1.00 85.06 106 LEU A C 1
ATOM 772 O O . LEU A 1 106 ? 12.512 -6.556 -21.377 1.00 85.06 106 LEU A O 1
ATOM 776 N N . ALA A 1 107 ? 11.779 -4.482 -20.911 1.00 87.69 107 ALA A N 1
ATOM 777 C CA . ALA A 1 107 ? 11.897 -3.970 -22.275 1.00 87.69 107 ALA A CA 1
ATOM 778 C C . ALA A 1 107 ? 13.354 -3.979 -22.759 1.00 87.69 107 ALA A C 1
ATOM 780 O O . ALA A 1 107 ? 13.624 -4.438 -23.870 1.00 87.69 107 ALA A O 1
ATOM 781 N N . GLU A 1 108 ? 14.295 -3.568 -21.904 1.00 88.06 108 GLU A N 1
ATOM 782 C CA . GLU A 1 108 ? 15.728 -3.579 -22.214 1.00 88.06 108 GLU A CA 1
ATOM 783 C C . GLU A 1 108 ? 16.266 -4.993 -22.477 1.00 88.06 108 GLU A C 1
ATOM 785 O O . GLU A 1 108 ? 16.941 -5.215 -23.482 1.00 88.06 108 GLU A O 1
ATOM 790 N N . VAL A 1 109 ? 15.947 -5.975 -21.622 1.00 90.44 109 VAL A N 1
ATOM 791 C CA . VAL A 1 109 ? 16.486 -7.343 -21.773 1.00 90.44 109 VAL A CA 1
ATOM 792 C C . VAL A 1 109 ? 15.810 -8.144 -22.887 1.00 90.44 109 VAL A C 1
ATOM 794 O O . VAL A 1 109 ? 16.431 -9.040 -23.455 1.00 90.44 109 VAL A O 1
ATOM 797 N N . THR A 1 110 ? 14.549 -7.842 -23.207 1.00 89.06 110 THR A N 1
ATOM 798 C CA . THR A 1 110 ? 13.805 -8.522 -24.285 1.00 89.06 110 THR A CA 1
ATOM 799 C C . THR A 1 110 ? 13.924 -7.823 -25.636 1.00 89.06 110 THR A C 1
ATOM 801 O O . THR A 1 110 ? 13.555 -8.411 -26.651 1.00 89.06 110 THR A O 1
ATOM 804 N N . ASN A 1 111 ? 14.462 -6.597 -25.669 1.00 86.88 111 ASN A N 1
ATOM 805 C CA . ASN A 1 111 ? 14.557 -5.759 -26.867 1.00 86.88 111 ASN A CA 1
ATOM 806 C C . ASN A 1 111 ? 13.182 -5.491 -27.520 1.00 86.88 111 ASN A C 1
ATOM 808 O O . ASN A 1 111 ? 13.043 -5.393 -28.741 1.00 86.88 111 ASN A O 1
ATOM 812 N N . LEU A 1 112 ? 12.140 -5.414 -26.689 1.00 89.31 112 LEU A N 1
ATOM 813 C CA . LEU A 1 112 ? 10.764 -5.139 -27.093 1.00 89.31 112 LEU A CA 1
ATOM 814 C C . LEU A 1 112 ? 10.388 -3.695 -26.752 1.00 89.31 112 LEU A C 1
ATOM 816 O O . LEU A 1 112 ? 10.927 -3.087 -25.830 1.00 89.31 112 LEU A O 1
ATOM 820 N N . LYS A 1 113 ? 9.414 -3.136 -27.480 1.00 87.19 113 LYS A N 1
ATOM 821 C CA . LYS A 1 113 ? 8.894 -1.794 -27.188 1.00 87.19 113 LYS A CA 1
ATOM 822 C C . LYS A 1 113 ? 8.214 -1.768 -25.818 1.00 87.19 113 LYS A C 1
ATOM 824 O O . LYS A 1 113 ? 7.295 -2.552 -25.579 1.00 87.19 113 LYS A O 1
ATOM 829 N N . GLN A 1 114 ? 8.610 -0.807 -24.982 1.00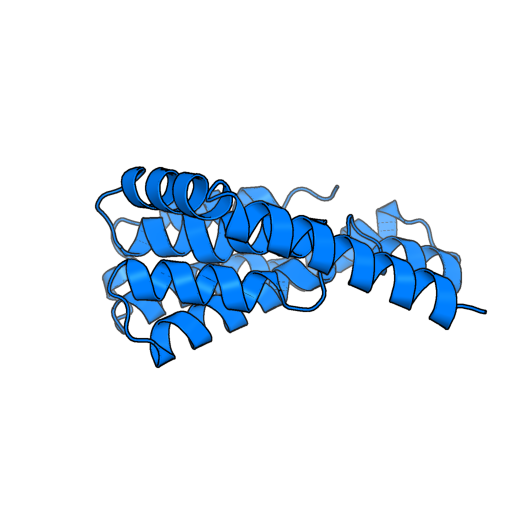 83.12 114 GLN A N 1
ATOM 830 C CA . GLN A 1 114 ? 8.036 -0.578 -23.653 1.00 83.12 114 GLN A CA 1
ATOM 831 C C . GLN A 1 114 ? 6.509 -0.431 -23.697 1.00 83.12 114 GLN A C 1
ATOM 833 O O . GLN A 1 114 ? 5.829 -1.082 -22.917 1.00 83.12 114 GLN A O 1
ATOM 838 N N . GLU A 1 115 ? 5.963 0.335 -24.649 1.00 82.81 115 GLU A N 1
ATOM 839 C CA . GLU A 1 115 ? 4.508 0.532 -24.785 1.00 82.81 115 GLU A CA 1
ATOM 840 C C . GLU A 1 115 ? 3.743 -0.787 -24.964 1.00 82.81 115 GLU A C 1
ATOM 8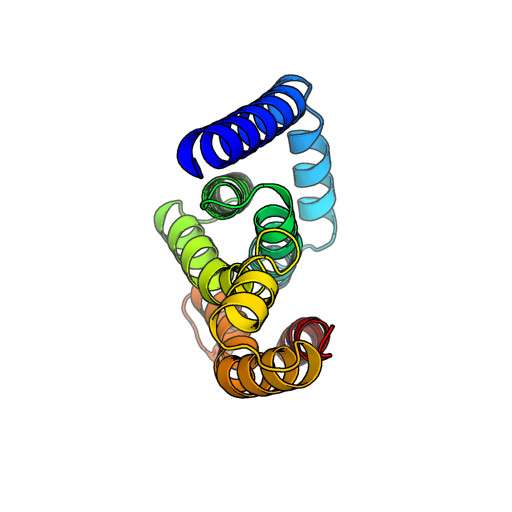42 O O . GLU A 1 115 ? 2.731 -1.021 -24.304 1.00 82.81 115 GLU A O 1
ATOM 847 N N . ASN A 1 116 ? 4.253 -1.689 -25.810 1.00 84.44 116 ASN A N 1
ATOM 848 C CA . ASN A 1 116 ? 3.616 -2.985 -26.044 1.00 84.44 116 ASN A CA 1
ATOM 849 C C . ASN A 1 116 ? 3.684 -3.874 -24.795 1.00 84.44 116 ASN A C 1
ATOM 851 O O . ASN A 1 116 ? 2.726 -4.575 -24.480 1.00 84.44 116 ASN A O 1
ATOM 855 N N . LEU A 1 117 ? 4.808 -3.836 -24.078 1.00 84.12 117 LEU A N 1
ATOM 856 C CA . LEU A 1 117 ? 5.008 -4.576 -22.834 1.00 84.12 117 LEU A CA 1
ATOM 857 C C . LEU A 1 117 ? 4.104 -4.065 -21.711 1.00 84.12 117 LEU A C 1
ATOM 859 O O . LEU A 1 117 ? 3.396 -4.869 -21.107 1.00 84.12 117 LEU A O 1
ATOM 863 N N . SER A 1 118 ? 4.065 -2.749 -21.478 1.00 81.94 118 SER A N 1
ATOM 864 C CA . SER A 1 118 ? 3.156 -2.117 -20.515 1.00 81.94 118 SER A CA 1
ATOM 865 C C . SER A 1 118 ? 1.707 -2.503 -20.796 1.00 81.94 118 SER A C 1
ATOM 867 O O . SER A 1 118 ? 0.977 -2.868 -19.873 1.00 81.94 118 SER A O 1
ATOM 869 N N . PHE A 1 119 ? 1.292 -2.484 -22.067 1.00 83.75 119 PHE A N 1
ATOM 870 C CA . PHE A 1 119 ? -0.066 -2.852 -22.460 1.00 83.75 119 PHE A CA 1
ATOM 871 C C . PHE A 1 119 ? -0.383 -4.321 -22.151 1.00 83.75 119 PHE A C 1
ATOM 873 O O . PHE A 1 119 ? -1.397 -4.613 -21.518 1.00 83.75 119 PHE A O 1
ATOM 880 N N . ILE A 1 120 ? 0.498 -5.248 -22.542 1.00 86.19 120 ILE A N 1
ATOM 881 C CA . ILE A 1 120 ? 0.306 -6.687 -22.309 1.00 86.19 120 ILE A CA 1
ATOM 882 C C . ILE A 1 120 ? 0.287 -7.007 -20.808 1.00 86.19 120 ILE A C 1
ATOM 884 O O . ILE A 1 120 ? -0.592 -7.737 -20.352 1.00 86.19 120 ILE A O 1
ATOM 888 N N . VAL A 1 121 ? 1.210 -6.434 -20.030 1.00 84.75 121 VAL A N 1
ATOM 889 C CA . VAL A 1 121 ? 1.286 -6.637 -18.573 1.00 84.75 121 VAL A CA 1
ATOM 890 C C . VAL A 1 121 ? 0.041 -6.086 -17.880 1.00 84.75 121 VAL A C 1
ATOM 892 O O . VAL A 1 121 ? -0.542 -6.769 -17.039 1.00 84.75 121 VAL A O 1
ATOM 895 N N . THR A 1 122 ? -0.424 -4.898 -18.274 1.00 82.19 122 THR A N 1
ATOM 896 C CA . THR A 1 122 ? -1.662 -4.307 -17.738 1.00 82.19 122 THR A CA 1
ATOM 897 C C . THR A 1 122 ? -2.868 -5.194 -18.039 1.00 82.19 122 THR A C 1
ATOM 899 O O . THR A 1 122 ? -3.695 -5.432 -17.162 1.00 82.19 122 THR A O 1
ATOM 902 N N . LEU A 1 123 ? -2.948 -5.753 -19.249 1.00 84.25 123 LEU A N 1
ATOM 903 C CA . LEU A 1 123 ? -4.042 -6.635 -19.653 1.00 84.25 123 LEU A CA 1
ATOM 904 C C . LEU A 1 123 ? -4.006 -7.982 -18.913 1.00 84.25 123 LEU A C 1
ATOM 906 O O . LEU A 1 123 ? -5.053 -8.512 -18.550 1.00 84.25 123 LEU A O 1
ATOM 910 N N . GLN A 1 124 ? -2.816 -8.511 -18.622 1.00 85.44 124 GLN A N 1
ATOM 911 C CA . GLN A 1 124 ? -2.652 -9.719 -17.811 1.00 85.44 124 GLN A CA 1
ATOM 912 C C . GLN A 1 124 ? -3.025 -9.480 -16.340 1.00 85.44 124 GLN A C 1
ATOM 914 O O . GLN A 1 124 ? -3.653 -10.332 -15.709 1.00 85.44 124 GLN A O 1
ATOM 919 N N . LEU A 1 125 ? -2.668 -8.315 -15.796 1.00 84.88 125 LEU A N 1
ATOM 920 C CA . LEU A 1 125 ? -2.983 -7.930 -14.422 1.00 84.88 125 LEU A CA 1
ATOM 921 C C . LEU A 1 125 ? -4.413 -7.424 -14.247 1.00 84.88 125 LEU A C 1
ATOM 923 O O . LEU A 1 125 ? -4.885 -7.395 -13.116 1.00 84.88 125 LEU A O 1
ATOM 927 N N . PHE A 1 126 ? -5.120 -7.088 -15.329 1.00 83.69 126 PHE A N 1
ATOM 928 C CA . PHE A 1 126 ? -6.484 -6.551 -15.316 1.00 83.69 126 PHE A CA 1
ATOM 929 C C . PHE A 1 126 ? -7.423 -7.323 -14.384 1.00 83.69 126 PHE A C 1
ATOM 931 O O . PHE A 1 126 ? -8.123 -6.731 -13.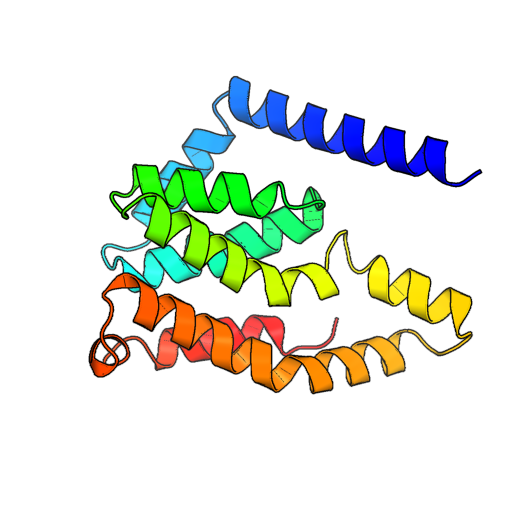566 1.00 83.69 126 PHE A O 1
ATOM 938 N N . VAL A 1 127 ? -7.396 -8.657 -14.466 1.00 84.06 127 VAL A N 1
ATOM 939 C CA . VAL A 1 127 ? -8.249 -9.517 -13.637 1.00 84.06 127 VAL A CA 1
ATOM 940 C C . VAL A 1 127 ? -7.900 -9.372 -12.154 1.00 84.06 127 VAL A C 1
ATOM 942 O O . VAL A 1 127 ? -8.798 -9.287 -11.323 1.00 84.06 127 VAL A O 1
ATOM 945 N N . LEU A 1 128 ? -6.613 -9.301 -11.803 1.00 84.94 128 LEU A N 1
ATOM 946 C CA . LEU A 1 128 ? -6.188 -9.099 -10.415 1.00 84.94 128 LEU A CA 1
ATOM 947 C C . LEU A 1 128 ? -6.493 -7.680 -9.933 1.00 84.94 128 LEU A C 1
ATOM 949 O O . LEU A 1 128 ? -6.973 -7.520 -8.817 1.00 84.94 128 LEU A O 1
ATOM 953 N N . VAL A 1 129 ? -6.249 -6.666 -10.763 1.00 83.81 129 VAL A N 1
ATOM 954 C CA . VAL A 1 129 ? -6.525 -5.260 -10.442 1.00 83.81 129 VAL A CA 1
ATOM 955 C C . VAL A 1 129 ? -8.005 -5.049 -10.144 1.00 83.81 129 VAL A C 1
ATOM 957 O O . VAL A 1 129 ? -8.327 -4.326 -9.212 1.00 83.81 129 VAL A O 1
ATOM 960 N N . LEU A 1 130 ? -8.889 -5.733 -10.874 1.00 84.69 130 LEU A N 1
ATOM 961 C CA . LEU A 1 130 ? -10.327 -5.689 -10.631 1.00 84.69 130 LEU A CA 1
ATOM 962 C C . LEU A 1 130 ? -10.752 -6.532 -9.421 1.00 84.69 130 LEU A C 1
ATOM 964 O O . LEU A 1 130 ? -11.698 -6.183 -8.739 1.00 84.69 130 LEU A O 1
ATOM 968 N N . LEU A 1 131 ? -10.122 -7.678 -9.151 1.00 85.56 131 LEU A N 1
ATOM 969 C CA . LEU A 1 131 ? -10.572 -8.569 -8.072 1.00 85.56 131 LEU A CA 1
ATOM 970 C C . LEU A 1 131 ? -10.033 -8.172 -6.697 1.00 85.56 131 LEU A C 1
ATOM 972 O O . LEU A 1 131 ? -10.738 -8.323 -5.696 1.00 85.56 131 LEU A O 1
ATOM 976 N N . VAL A 1 132 ? -8.789 -7.698 -6.626 1.00 88.50 132 VAL A N 1
ATOM 977 C CA . VAL A 1 132 ? -8.103 -7.458 -5.353 1.00 88.50 132 VAL A CA 1
ATOM 978 C C . VAL A 1 132 ? -8.870 -6.460 -4.482 1.00 88.50 132 VAL A C 1
ATOM 980 O O . VAL A 1 132 ? -9.135 -6.801 -3.332 1.00 88.50 132 VAL A O 1
ATOM 983 N N . PRO A 1 133 ? -9.336 -5.302 -4.971 1.00 85.81 133 PRO A N 1
ATOM 984 C CA . PRO A 1 133 ? -10.020 -4.325 -4.118 1.00 85.81 133 PRO A CA 1
ATOM 985 C C . PRO A 1 133 ? -11.346 -4.836 -3.557 1.00 85.81 133 PRO A C 1
ATOM 987 O O . PRO A 1 133 ? -11.678 -4.556 -2.404 1.00 85.81 133 PRO A O 1
ATOM 990 N N . PHE A 1 134 ? -12.058 -5.687 -4.300 1.00 86.50 134 PHE A N 1
ATOM 991 C CA . PHE A 1 134 ? -13.226 -6.396 -3.771 1.00 86.50 134 PHE A CA 1
ATOM 992 C C . PHE A 1 134 ? -12.837 -7.377 -2.663 1.00 86.50 134 PHE A C 1
ATOM 994 O O . PHE A 1 134 ? -13.523 -7.440 -1.642 1.00 86.50 134 PHE A O 1
ATOM 1001 N N . ILE A 1 135 ? -11.724 -8.100 -2.819 1.00 87.44 135 ILE A N 1
ATOM 1002 C CA . ILE A 1 135 ? -11.184 -8.972 -1.769 1.00 87.44 135 ILE A CA 1
ATOM 1003 C C . ILE A 1 135 ? -10.821 -8.145 -0.526 1.00 87.44 135 ILE A C 1
ATOM 1005 O O . ILE A 1 135 ? -11.184 -8.546 0.577 1.00 87.44 135 ILE A O 1
ATOM 1009 N N . LEU A 1 136 ? -10.195 -6.972 -0.674 1.00 88.19 136 LEU A N 1
ATOM 1010 C CA . LEU A 1 136 ? -9.859 -6.094 0.457 1.00 88.19 136 LEU A CA 1
ATOM 1011 C C . LEU A 1 136 ? -11.114 -5.638 1.219 1.00 88.19 136 LEU A C 1
ATOM 1013 O O . LEU A 1 136 ? -11.157 -5.715 2.452 1.00 88.19 136 LEU A O 1
ATOM 1017 N N . VAL A 1 137 ? -12.169 -5.228 0.503 1.00 86.62 137 VAL A N 1
ATOM 1018 C CA . VAL A 1 137 ? -13.450 -4.846 1.123 1.00 86.62 137 VAL A CA 1
ATOM 1019 C C . VAL A 1 137 ? -14.082 -6.031 1.857 1.00 86.62 137 VAL A C 1
ATOM 1021 O O . VAL A 1 137 ? -14.528 -5.877 2.994 1.00 86.62 137 VAL A O 1
ATOM 1024 N N . ILE A 1 138 ? -14.081 -7.226 1.258 1.00 86.62 138 ILE A N 1
ATOM 1025 C CA . ILE A 1 138 ? -14.610 -8.439 1.900 1.00 86.62 138 ILE A CA 1
ATOM 1026 C C . ILE A 1 138 ? -13.809 -8.778 3.160 1.00 86.62 138 ILE A C 1
ATOM 1028 O O . ILE A 1 138 ? -14.400 -9.091 4.192 1.00 86.62 138 ILE A O 1
ATOM 1032 N N . LEU A 1 139 ? -12.480 -8.684 3.107 1.00 86.38 139 LEU A N 1
ATOM 1033 C CA . LEU A 1 139 ? -11.597 -8.995 4.230 1.00 86.38 139 LEU A CA 1
ATOM 1034 C C . LEU A 1 139 ? -11.719 -8.010 5.391 1.00 86.38 139 LEU A C 1
ATOM 1036 O O . LEU A 1 139 ? -11.377 -8.374 6.512 1.00 86.38 139 LEU A O 1
ATOM 1040 N N . THR A 1 140 ? -12.239 -6.805 5.151 1.00 84.12 140 THR A N 1
ATOM 1041 C CA . THR A 1 140 ? -12.430 -5.788 6.195 1.00 84.12 140 THR A CA 1
ATOM 1042 C C . THR A 1 140 ? -13.398 -6.275 7.283 1.00 84.12 140 THR A C 1
ATOM 1044 O O . THR A 1 140 ? -13.114 -6.137 8.475 1.00 84.12 140 THR A O 1
ATOM 1047 N N . GLU A 1 141 ? -14.507 -6.907 6.885 1.00 78.19 141 GLU A N 1
ATOM 1048 C CA . GLU A 1 141 ? -15.571 -7.377 7.794 1.00 78.19 141 GLU A CA 1
ATOM 1049 C C . GLU A 1 141 ? -15.842 -8.895 7.705 1.00 78.19 141 GLU A C 1
ATOM 1051 O O . GLU A 1 141 ? -16.632 -9.432 8.478 1.00 78.19 141 GLU A O 1
ATOM 1056 N N . GLY A 1 142 ? -15.184 -9.615 6.791 1.00 74.75 142 GLY A N 1
ATOM 1057 C CA . GLY A 1 142 ? -15.273 -11.074 6.648 1.00 74.75 142 GLY A CA 1
ATOM 1058 C C . GLY A 1 142 ? -16.553 -11.589 5.978 1.00 74.75 142 GLY A C 1
ATOM 1059 O O . GLY A 1 142 ? -16.849 -12.778 6.069 1.00 74.75 142 GLY A O 1
ATOM 1060 N N . SER A 1 143 ? -17.333 -10.728 5.317 1.00 74.56 143 SER A N 1
ATOM 1061 C CA . SER A 1 143 ? -18.615 -11.100 4.701 1.00 74.56 143 SER A CA 1
ATOM 1062 C C . SER A 1 143 ? -18.775 -10.512 3.300 1.00 74.56 143 SER A C 1
ATOM 1064 O O . SER A 1 143 ? -18.467 -9.356 3.045 1.00 74.56 143 SER A O 1
ATOM 1066 N N . ILE A 1 144 ? -19.334 -11.291 2.372 1.00 69.00 144 ILE A N 1
ATOM 1067 C CA . ILE A 1 144 ? -19.569 -10.860 0.979 1.00 69.00 144 ILE A CA 1
ATOM 1068 C C . ILE A 1 144 ? -20.658 -9.774 0.903 1.00 69.00 144 ILE A C 1
ATOM 1070 O O . ILE A 1 144 ? -20.687 -8.956 -0.016 1.00 69.00 144 ILE A O 1
ATOM 1074 N N . LYS A 1 145 ? -21.545 -9.701 1.907 1.00 70.31 145 LYS A N 1
ATOM 1075 C CA . LYS A 1 145 ? -22.617 -8.689 1.971 1.00 70.31 145 LYS A CA 1
ATOM 1076 C C . LYS A 1 145 ? -22.079 -7.260 2.119 1.00 70.31 145 LYS A C 1
ATOM 1078 O O . LYS A 1 145 ? -22.788 -6.316 1.791 1.00 70.31 145 LYS A O 1
ATOM 1083 N N . VAL A 1 146 ? -20.831 -7.130 2.555 1.00 70.69 146 VAL A N 1
ATOM 1084 C CA . VAL A 1 146 ? -20.105 -5.888 2.853 1.00 70.69 146 VAL A CA 1
ATOM 1085 C C . VAL A 1 146 ? -19.804 -5.092 1.581 1.00 70.69 146 VAL A C 1
ATOM 1087 O O . VAL A 1 146 ? -19.664 -3.874 1.626 1.00 70.69 146 VAL A O 1
ATOM 1090 N N . VAL A 1 147 ? -19.799 -5.755 0.422 1.00 70.81 147 VAL A N 1
ATOM 1091 C CA . VAL A 1 147 ? -19.639 -5.112 -0.891 1.00 70.81 147 VAL A CA 1
ATOM 1092 C C . VAL A 1 147 ? -20.883 -4.293 -1.279 1.00 70.81 147 VAL A C 1
ATOM 1094 O O . VAL A 1 147 ? -20.792 -3.352 -2.074 1.00 70.81 147 VAL A O 1
ATOM 1097 N N . LYS A 1 148 ? -22.059 -4.585 -0.696 1.00 66.94 148 LYS A N 1
ATOM 1098 C CA . LYS A 1 148 ? -23.286 -3.824 -0.973 1.00 66.94 148 LYS A CA 1
ATOM 1099 C C . LYS A 1 148 ? -23.135 -2.383 -0.468 1.00 66.94 148 LYS A C 1
ATOM 1101 O O . LYS A 1 148 ? -22.923 -2.145 0.718 1.00 66.94 148 LYS A O 1
ATOM 1106 N N . GLY A 1 149 ? -23.246 -1.432 -1.394 1.00 68.00 149 GLY A N 1
ATOM 1107 C CA . GLY A 1 149 ? -23.120 0.007 -1.140 1.00 68.00 149 GLY A CA 1
ATOM 1108 C C . GLY A 1 149 ? -21.753 0.608 -1.490 1.00 68.00 149 GLY A C 1
ATOM 1109 O O . GLY A 1 149 ? -21.704 1.791 -1.798 1.00 68.00 149 GLY A O 1
ATOM 1110 N N . VAL A 1 150 ? -20.674 -0.188 -1.528 1.00 75.81 150 VAL A N 1
ATOM 1111 C CA . VAL A 1 150 ? -19.308 0.305 -1.834 1.00 75.81 150 VAL A CA 1
ATOM 1112 C C . VAL A 1 150 ? -18.782 -0.216 -3.171 1.00 75.81 150 VAL A C 1
ATOM 1114 O O . VAL A 1 150 ? -17.837 0.346 -3.706 1.00 75.81 150 VAL A O 1
ATOM 1117 N N . GLY A 1 151 ? -19.437 -1.210 -3.782 1.00 75.19 151 GLY A N 1
ATOM 1118 C CA . GLY A 1 151 ? -18.974 -1.820 -5.035 1.00 75.19 151 GLY A CA 1
ATOM 1119 C C . GLY A 1 151 ? -18.701 -0.837 -6.183 1.00 75.19 151 GLY A C 1
ATOM 1120 O O . GLY A 1 151 ? -17.787 -1.073 -6.962 1.00 75.19 151 GLY A O 1
ATOM 1121 N N . LEU A 1 152 ? -19.425 0.286 -6.264 1.00 75.06 152 LEU A N 1
ATOM 1122 C CA . LEU A 1 152 ? -19.164 1.318 -7.277 1.00 75.06 152 LEU A CA 1
ATOM 1123 C C . LEU A 1 152 ? -17.880 2.110 -6.978 1.00 75.06 152 LEU A C 1
ATOM 1125 O O . LEU A 1 152 ? -17.106 2.377 -7.887 1.00 75.06 152 LEU A O 1
ATOM 1129 N N . ILE A 1 153 ? -17.612 2.419 -5.706 1.00 76.06 153 ILE A N 1
ATOM 1130 C CA . ILE A 1 153 ? -16.375 3.083 -5.260 1.00 76.06 153 ILE A CA 1
ATOM 1131 C C . ILE A 1 153 ? -15.177 2.144 -5.432 1.00 76.06 153 ILE A C 1
ATOM 1133 O O . ILE A 1 153 ? -14.120 2.573 -5.891 1.00 76.06 153 ILE A O 1
ATOM 1137 N N . THR A 1 154 ? -15.348 0.859 -5.112 1.00 79.50 154 THR A N 1
ATOM 1138 C CA . THR A 1 154 ? -14.334 -0.176 -5.349 1.00 79.50 154 THR A CA 1
ATOM 1139 C C . THR A 1 154 ? -13.986 -0.243 -6.833 1.00 79.50 154 THR A C 1
ATOM 1141 O O . THR A 1 154 ? -12.835 -0.044 -7.192 1.00 79.50 154 THR A O 1
ATOM 1144 N N . LEU A 1 155 ? -14.990 -0.347 -7.706 1.00 79.19 155 LEU A N 1
ATOM 1145 C CA . LEU A 1 155 ? -14.774 -0.400 -9.151 1.00 79.19 155 LEU A CA 1
ATOM 1146 C C . LEU A 1 155 ? -14.145 0.888 -9.716 1.00 79.19 155 LEU A C 1
ATOM 1148 O O . LEU A 1 155 ? -13.311 0.833 -10.615 1.00 79.19 155 LEU A O 1
ATOM 1152 N N . MET A 1 156 ? -14.494 2.060 -9.174 1.00 77.12 156 MET A N 1
ATOM 1153 C CA . MET A 1 156 ? -13.832 3.322 -9.534 1.00 77.12 156 MET A CA 1
ATOM 1154 C C . MET A 1 156 ? -12.365 3.368 -9.092 1.00 77.12 156 MET A C 1
ATOM 1156 O O . MET A 1 156 ? -11.537 3.955 -9.788 1.00 77.12 156 MET A O 1
ATOM 1160 N N . SER A 1 157 ? -12.036 2.738 -7.964 1.00 73.69 157 SER A N 1
ATOM 1161 C CA . SER A 1 157 ? -10.656 2.611 -7.484 1.00 73.69 157 SER A CA 1
ATOM 1162 C C . SER A 1 157 ? -9.820 1.727 -8.417 1.00 73.69 157 SER A C 1
ATOM 1164 O O . SER A 1 157 ? -8.633 1.989 -8.606 1.00 73.69 157 SER A O 1
ATOM 1166 N N . ASP A 1 158 ? -10.444 0.727 -9.042 1.00 73.75 158 ASP A N 1
ATOM 1167 C CA . ASP A 1 158 ? -9.800 -0.190 -9.993 1.00 73.75 158 ASP A CA 1
ATOM 1168 C C . ASP A 1 158 ? -9.534 0.494 -11.336 1.00 73.75 158 ASP A C 1
ATOM 1170 O O . ASP A 1 158 ? -8.464 0.342 -11.926 1.00 73.75 158 ASP A O 1
ATOM 1174 N N . LEU A 1 159 ? -10.488 1.310 -11.802 1.00 73.19 159 LEU A N 1
ATOM 1175 C CA . LEU A 1 159 ? -10.361 2.057 -13.056 1.00 73.19 159 LEU A CA 1
ATOM 1176 C C . LEU A 1 159 ? -9.148 2.998 -13.060 1.00 73.19 159 LEU A C 1
ATOM 1178 O O . LEU A 1 159 ? -8.556 3.218 -14.114 1.00 73.19 159 LEU A O 1
ATOM 1182 N N . ALA A 1 160 ? -8.733 3.509 -11.897 1.00 69.56 160 ALA A N 1
ATOM 1183 C CA . ALA A 1 160 ? -7.547 4.357 -11.780 1.00 69.56 160 ALA A CA 1
ATOM 1184 C C . ALA A 1 160 ? -6.234 3.631 -12.140 1.00 69.56 160 ALA A C 1
ATOM 1186 O O . ALA A 1 160 ? -5.287 4.277 -12.590 1.00 69.56 160 ALA A O 1
ATOM 1187 N N . TRP A 1 161 ? -6.182 2.307 -11.971 1.00 69.88 161 TRP A N 1
ATOM 1188 C CA . TRP A 1 161 ? -5.020 1.465 -12.286 1.00 69.88 161 TRP A CA 1
ATOM 1189 C C . TRP A 1 161 ? -5.030 0.926 -13.719 1.00 69.88 161 TRP A C 1
ATOM 1191 O O . TRP A 1 161 ? -4.025 0.410 -14.197 1.00 69.88 161 TRP A O 1
ATOM 1201 N N . LEU A 1 162 ? -6.170 1.027 -14.399 1.00 64.75 162 LEU A N 1
ATOM 1202 C CA . LEU A 1 162 ? -6.433 0.345 -15.662 1.00 64.75 162 LEU A CA 1
ATOM 1203 C C . LEU A 1 162 ? -5.918 1.091 -16.893 1.00 64.75 162 LEU A C 1
ATOM 1205 O O . LEU A 1 162 ? -5.804 0.500 -17.964 1.00 64.75 162 LEU A O 1
ATOM 1209 N N . PHE A 1 163 ? -5.626 2.383 -16.753 1.00 64.75 163 PHE A N 1
ATOM 1210 C CA . PHE A 1 163 ? -5.067 3.179 -17.835 1.00 64.75 163 PHE A CA 1
ATOM 1211 C C . PHE A 1 163 ? -3.562 2.903 -17.940 1.00 64.75 163 PHE A C 1
ATOM 1213 O O . PHE A 1 163 ? -2.827 3.291 -17.027 1.00 64.75 163 PHE A O 1
ATOM 1220 N N . PRO A 1 164 ? -3.096 2.241 -19.019 1.00 57.28 164 PRO A N 1
ATOM 1221 C CA . PRO A 1 164 ? -1.676 1.979 -19.209 1.00 57.28 164 PRO A CA 1
ATOM 1222 C C . PRO A 1 164 ? -0.917 3.311 -19.256 1.00 57.28 164 PRO A C 1
ATOM 1224 O O . PRO A 1 164 ? -1.316 4.232 -19.973 1.00 57.28 164 PRO A O 1
ATOM 1227 N N . ARG A 1 165 ? 0.140 3.405 -18.447 1.00 54.66 165 ARG A N 1
ATOM 1228 C CA . ARG A 1 165 ? 1.077 4.532 -18.391 1.00 54.66 165 ARG A CA 1
ATOM 1229 C C . ARG A 1 165 ? 2.420 4.145 -18.995 1.00 54.66 165 ARG A C 1
ATOM 1231 O O . ARG A 1 165 ? 2.782 2.945 -18.920 1.00 54.66 165 ARG A O 1
#